Protein AF-A0A2G5SSN4-F1 (afdb_monomer_lite)

Sequence (115 aa):
MLLFSGFQFFRISVSSQQASKMFVMRKEQQLAEYLLNMPLCIFCNSFHKSEDCPTVVDTVKRIEILLKKELCLVCMSHNRILSCPRESVICNMCNKMNHHVAICYLKDVKVQEEK

Secondary structure (DSSP, 8-state):
---------------TTSSTTSSTHHHHHHHHHHHHT-PPPTTT-SSS-GGG-SS---HHHHHHHHHHTT--TTTSS---SSS-TTTTPPPTTTS-SSS-GGG-THHHHHTT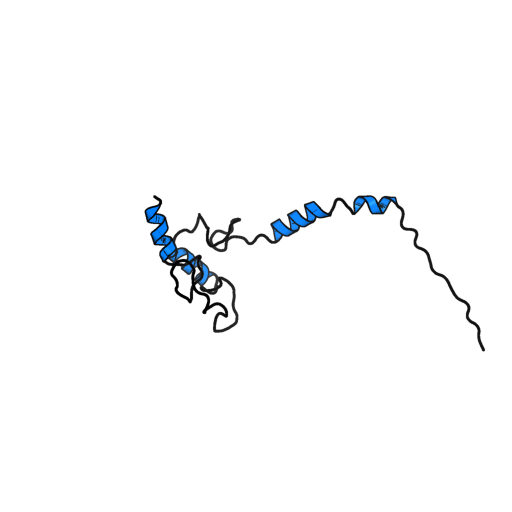T--

Structure (mmCIF, N/CA/C/O backbone):
data_AF-A0A2G5SSN4-F1
#
_entry.id   AF-A0A2G5SSN4-F1
#
loop_
_atom_site.group_PDB
_atom_site.id
_atom_site.type_symbol
_atom_site.label_atom_id
_atom_site.label_alt_id
_atom_site.label_comp_id
_atom_site.label_asym_id
_atom_site.label_entity_id
_atom_site.label_seq_id
_atom_site.pdbx_PDB_ins_code
_atom_site.Cartn_x
_atom_site.Cartn_y
_atom_site.Cartn_z
_atom_site.occupancy
_atom_site.B_iso_or_equiv
_atom_site.auth_seq_id
_atom_site.auth_comp_id
_atom_site.auth_asym_id
_atom_site.auth_atom_id
_atom_site.pdbx_PDB_model_num
ATOM 1 N N . MET A 1 1 ? 57.975 3.588 -53.094 1.00 35.12 1 MET A N 1
ATOM 2 C CA . MET A 1 1 ? 56.833 4.513 -52.931 1.00 35.12 1 MET A CA 1
ATOM 3 C C . MET A 1 1 ? 55.690 3.996 -53.788 1.00 35.12 1 MET A C 1
ATOM 5 O O . MET A 1 1 ? 55.772 4.105 -55.002 1.00 35.12 1 MET A O 1
ATOM 9 N N . LEU A 1 2 ? 54.697 3.345 -53.181 1.00 35.09 2 LEU A N 1
ATOM 10 C CA . LEU A 1 2 ? 53.501 2.860 -53.875 1.00 35.09 2 LEU A CA 1
ATOM 11 C C . LEU A 1 2 ? 52.359 3.836 -53.581 1.00 35.09 2 LEU A C 1
ATOM 13 O O . LEU A 1 2 ? 51.994 4.023 -52.423 1.00 35.09 2 LEU A O 1
ATOM 17 N N . LEU A 1 3 ? 51.851 4.491 -54.623 1.00 37.47 3 LEU A N 1
ATOM 18 C CA . LEU A 1 3 ? 50.670 5.348 -54.565 1.00 37.47 3 LEU A CA 1
ATOM 19 C C . LEU A 1 3 ? 49.431 4.458 -54.729 1.00 37.47 3 LEU A C 1
ATOM 21 O O . LEU A 1 3 ? 49.216 3.911 -55.806 1.00 37.47 3 LEU A O 1
ATOM 25 N N . PHE A 1 4 ? 48.623 4.317 -53.676 1.00 38.81 4 PHE A N 1
ATOM 26 C CA . PHE A 1 4 ? 47.282 3.736 -53.768 1.00 38.81 4 PHE A CA 1
ATOM 27 C C . PHE A 1 4 ? 46.251 4.865 -53.755 1.00 38.81 4 PHE A C 1
ATOM 29 O O . PHE A 1 4 ? 45.982 5.476 -52.722 1.00 38.81 4 PHE A O 1
ATOM 36 N N . SER A 1 5 ? 45.684 5.149 -54.922 1.00 46.50 5 SER A N 1
ATOM 37 C CA . SER A 1 5 ? 44.458 5.921 -55.086 1.00 46.50 5 SER A CA 1
ATOM 38 C C . SER A 1 5 ? 43.258 4.976 -54.974 1.00 46.50 5 SER A C 1
ATOM 40 O O . SER A 1 5 ? 43.153 3.999 -55.709 1.00 46.50 5 SER A O 1
ATOM 42 N N . GLY A 1 6 ? 42.340 5.262 -54.051 1.00 40.94 6 GLY A N 1
ATOM 43 C CA . GLY A 1 6 ? 41.136 4.454 -53.853 1.00 40.94 6 GLY A CA 1
ATOM 44 C C . GLY A 1 6 ? 40.074 5.192 -53.047 1.00 40.94 6 GLY A C 1
ATOM 45 O O . GLY A 1 6 ? 39.893 4.926 -51.865 1.00 40.94 6 GLY A O 1
ATOM 46 N N . PHE A 1 7 ? 39.382 6.136 -53.685 1.00 48.41 7 PHE A N 1
ATOM 47 C CA . PHE A 1 7 ? 38.149 6.737 -53.177 1.00 48.41 7 PHE A CA 1
ATOM 48 C C . PHE A 1 7 ? 36.970 6.042 -53.862 1.00 48.41 7 PHE A C 1
ATOM 50 O O . PHE A 1 7 ? 36.781 6.206 -55.064 1.00 48.41 7 PHE A O 1
ATOM 57 N N . GLN A 1 8 ? 36.152 5.301 -53.113 1.00 44.34 8 GLN A N 1
ATOM 58 C CA . GLN A 1 8 ? 34.850 4.857 -53.610 1.00 44.34 8 GLN A CA 1
ATOM 59 C C . GLN A 1 8 ? 33.810 4.933 -52.492 1.00 44.34 8 GLN A C 1
ATOM 61 O O . GLN A 1 8 ? 33.499 3.961 -51.812 1.00 44.34 8 GLN A O 1
ATOM 66 N N . PHE A 1 9 ? 33.277 6.140 -52.289 1.00 40.72 9 PHE A N 1
ATOM 67 C CA . PHE A 1 9 ? 32.065 6.349 -51.504 1.00 40.72 9 PHE A CA 1
ATOM 68 C C . PHE A 1 9 ? 30.866 5.879 -52.332 1.00 40.72 9 PHE A C 1
ATOM 70 O O . PHE A 1 9 ? 30.409 6.579 -53.236 1.00 40.72 9 PHE A O 1
ATOM 77 N N . PHE A 1 10 ? 30.340 4.695 -52.022 1.00 39.03 10 PHE A N 1
ATOM 78 C CA . PHE A 1 10 ? 29.020 4.283 -52.491 1.00 39.03 10 PHE A CA 1
ATOM 79 C C . PHE A 1 10 ? 27.969 5.181 -51.823 1.00 39.03 10 PHE A C 1
ATOM 81 O O . PHE A 1 10 ? 27.661 5.039 -50.640 1.00 39.03 10 PHE A O 1
ATOM 88 N N . ARG A 1 11 ? 27.429 6.148 -52.571 1.00 44.25 11 ARG A N 1
ATOM 89 C CA . ARG A 1 11 ? 26.236 6.894 -52.157 1.00 44.25 11 ARG A CA 1
ATOM 90 C C . ARG A 1 11 ? 25.024 5.985 -52.320 1.00 44.25 11 ARG A C 1
ATOM 92 O O . ARG A 1 11 ? 24.543 5.788 -53.430 1.00 44.25 11 ARG A O 1
ATOM 99 N N . ILE A 1 12 ? 24.537 5.438 -51.211 1.00 53.00 12 ILE A N 1
ATOM 100 C CA . ILE A 1 12 ? 23.237 4.769 -51.164 1.00 53.00 12 ILE A CA 1
ATOM 101 C C . ILE A 1 12 ? 22.168 5.865 -51.226 1.00 53.00 12 ILE A C 1
ATOM 103 O O . ILE A 1 12 ? 21.932 6.586 -50.258 1.00 53.00 12 ILE A O 1
ATOM 107 N N . SER A 1 13 ? 21.550 6.029 -52.390 1.00 52.53 13 SER A N 1
ATOM 108 C CA . SER A 1 13 ? 20.376 6.874 -52.589 1.00 52.53 13 SER A CA 1
ATOM 109 C C . SER A 1 13 ? 19.145 6.163 -52.026 1.00 52.53 13 SER A C 1
ATOM 111 O O . SER A 1 13 ? 18.532 5.322 -52.680 1.00 52.53 13 SER A O 1
ATOM 113 N N . VAL A 1 14 ? 18.781 6.494 -50.786 1.00 51.31 14 VAL A N 1
ATOM 114 C CA . VAL A 1 14 ? 17.512 6.059 -50.188 1.00 51.31 14 VAL A CA 1
ATOM 115 C C . VAL A 1 14 ? 16.367 6.810 -50.876 1.00 51.31 14 VAL A C 1
ATOM 117 O O . VAL A 1 14 ? 16.339 8.039 -50.901 1.00 51.31 14 VAL A O 1
ATOM 120 N N . SER A 1 15 ? 15.441 6.054 -51.471 1.00 54.69 15 SER A N 1
ATOM 121 C CA . SER A 1 15 ? 14.262 6.562 -52.179 1.00 54.69 15 SER A CA 1
ATOM 122 C C . SER A 1 15 ? 13.341 7.363 -51.249 1.00 54.69 15 SER A C 1
ATOM 124 O O . SER A 1 15 ? 13.012 6.936 -50.140 1.00 54.69 15 SER A O 1
ATOM 126 N N . SER A 1 16 ? 12.866 8.509 -51.741 1.00 52.59 16 SER A N 1
ATOM 127 C CA . SER A 1 16 ? 11.971 9.457 -51.060 1.00 52.59 16 SER A CA 1
ATOM 128 C C . SER A 1 16 ? 10.620 8.868 -50.630 1.00 52.59 16 SER A C 1
ATOM 130 O O . SER A 1 16 ? 9.926 9.467 -49.811 1.00 52.59 16 SER A O 1
ATOM 132 N N . GLN A 1 17 ? 10.253 7.680 -51.119 1.00 48.94 17 GLN A N 1
ATOM 133 C CA . GLN A 1 17 ? 9.003 7.002 -50.754 1.00 48.94 17 GLN A CA 1
ATOM 134 C C . GLN A 1 17 ? 9.056 6.275 -49.396 1.00 48.94 17 GLN A C 1
ATOM 136 O O . GLN A 1 17 ? 8.007 5.916 -48.865 1.00 48.94 17 GLN A O 1
ATOM 141 N N . GLN A 1 18 ? 10.238 6.074 -48.797 1.00 44.94 18 GLN A N 1
ATOM 142 C CA . GLN A 1 18 ? 10.371 5.432 -47.475 1.00 44.94 18 GLN A CA 1
ATOM 143 C C . GLN A 1 18 ? 10.290 6.410 -46.292 1.00 44.94 18 GLN A C 1
ATOM 145 O O . GLN A 1 18 ? 9.963 5.996 -45.181 1.00 44.94 18 GLN A O 1
ATOM 150 N N . ALA A 1 19 ? 10.509 7.708 -46.512 1.00 41.41 19 ALA A N 1
ATOM 151 C CA . ALA A 1 19 ? 10.518 8.708 -45.441 1.00 41.41 19 ALA A CA 1
ATOM 152 C C . ALA A 1 19 ? 9.113 9.055 -44.905 1.00 41.41 19 ALA A C 1
ATOM 154 O O . ALA A 1 19 ? 8.967 9.472 -43.757 1.00 41.41 19 ALA A O 1
ATOM 155 N N . SER A 1 20 ? 8.062 8.854 -45.702 1.00 43.56 20 SER A N 1
ATOM 156 C CA . SER A 1 20 ? 6.687 9.236 -45.349 1.00 43.56 20 SER A CA 1
ATOM 157 C C . SER A 1 20 ? 5.957 8.215 -44.466 1.00 43.56 20 SER A C 1
ATOM 159 O O . SER A 1 20 ? 5.031 8.589 -43.750 1.00 43.56 20 SER A O 1
ATOM 161 N N . LYS A 1 21 ? 6.399 6.949 -44.425 1.00 43.97 21 LYS A N 1
ATOM 162 C CA . LYS A 1 21 ? 5.838 5.921 -43.522 1.00 43.97 21 LYS A CA 1
ATOM 163 C C . LYS A 1 21 ? 6.395 5.964 -42.093 1.00 43.97 21 LYS A C 1
ATOM 165 O O . LYS A 1 21 ? 5.846 5.311 -41.214 1.00 43.97 21 LYS A O 1
ATOM 170 N N . MET A 1 22 ? 7.448 6.741 -41.834 1.00 45.19 22 MET A N 1
ATOM 171 C CA . MET A 1 22 ? 8.116 6.780 -40.524 1.00 45.19 22 MET A CA 1
ATOM 172 C C . MET A 1 22 ? 7.524 7.793 -39.528 1.00 45.19 22 MET A C 1
ATOM 174 O O . MET A 1 22 ? 7.848 7.738 -38.345 1.00 45.19 22 MET A O 1
ATOM 178 N N . PHE A 1 23 ? 6.641 8.701 -39.960 1.00 46.31 23 PHE A N 1
ATOM 179 C CA . PHE A 1 23 ? 6.138 9.791 -39.107 1.00 46.31 23 PHE A CA 1
ATOM 180 C C . PHE A 1 23 ? 4.820 9.499 -38.369 1.00 46.31 23 PHE A C 1
ATOM 182 O O . PHE A 1 23 ? 4.517 10.176 -37.388 1.00 46.31 23 PHE A O 1
ATOM 189 N N . VAL A 1 24 ? 4.056 8.480 -38.775 1.00 53.94 24 VAL A N 1
ATOM 190 C CA . VAL A 1 24 ? 2.765 8.125 -38.139 1.00 53.94 24 VAL A CA 1
ATOM 191 C C . VAL A 1 24 ? 2.950 7.238 -36.894 1.00 53.94 24 VAL A C 1
ATOM 193 O O . VAL A 1 24 ? 2.052 7.113 -36.071 1.00 53.94 24 VAL A O 1
ATOM 196 N N . MET A 1 25 ? 4.156 6.718 -36.664 1.00 57.16 25 MET A N 1
ATOM 197 C CA . MET A 1 25 ? 4.426 5.741 -35.604 1.00 57.16 25 MET A CA 1
ATOM 198 C C . MET A 1 25 ? 4.598 6.330 -34.197 1.00 57.16 25 MET A C 1
ATOM 200 O O . MET A 1 25 ? 4.831 5.576 -33.267 1.00 57.16 25 MET A O 1
ATOM 204 N N . ARG A 1 26 ? 4.490 7.648 -33.972 1.00 70.44 26 ARG A N 1
ATOM 205 C CA . ARG A 1 26 ? 4.854 8.215 -32.658 1.00 70.44 26 ARG A CA 1
ATOM 206 C C . ARG A 1 26 ? 3.741 8.108 -31.602 1.00 70.44 26 ARG A C 1
ATOM 208 O O . ARG A 1 26 ? 4.038 7.766 -30.467 1.00 70.44 26 ARG A O 1
ATOM 215 N N . LYS A 1 27 ? 2.469 8.354 -31.954 1.00 80.94 27 LYS A N 1
ATOM 216 C CA . LYS A 1 27 ? 1.359 8.372 -30.971 1.00 80.94 27 LYS A CA 1
ATOM 217 C C . LYS A 1 27 ? 0.862 6.981 -30.578 1.00 80.94 27 LYS A C 1
ATOM 219 O O . LYS A 1 27 ? 0.616 6.746 -29.402 1.00 80.94 27 LYS A O 1
ATOM 224 N N . GLU A 1 28 ? 0.730 6.067 -31.536 1.00 85.19 28 GLU A N 1
ATOM 225 C CA . GLU A 1 28 ? 0.286 4.695 -31.253 1.00 85.19 28 GLU A CA 1
ATOM 226 C C . GLU A 1 28 ? 1.336 3.923 -30.447 1.00 85.19 28 GLU A C 1
ATOM 228 O O . GLU A 1 28 ? 0.983 3.245 -29.488 1.00 85.19 28 GLU A O 1
ATOM 233 N N . GLN A 1 29 ? 2.628 4.096 -30.761 1.00 86.12 29 GLN A N 1
ATOM 234 C CA . GLN A 1 29 ? 3.717 3.519 -29.965 1.00 86.12 29 GLN A CA 1
ATOM 235 C C . GLN A 1 29 ? 3.764 4.109 -28.552 1.00 86.12 29 GLN A C 1
ATOM 237 O O . GLN A 1 29 ? 3.885 3.350 -27.598 1.00 86.12 29 GLN A O 1
ATOM 242 N N . GLN A 1 30 ? 3.596 5.429 -28.397 1.00 86.38 30 GLN A N 1
ATOM 243 C CA . GLN A 1 30 ? 3.517 6.072 -27.078 1.00 86.38 30 GLN A CA 1
ATOM 244 C C . GLN A 1 30 ? 2.323 5.575 -26.254 1.00 86.38 30 GLN A C 1
ATOM 246 O O . GLN A 1 30 ? 2.460 5.336 -25.057 1.00 86.38 30 GLN A O 1
ATOM 251 N N . LEU A 1 31 ? 1.153 5.402 -26.880 1.00 86.44 31 LEU A N 1
ATOM 252 C CA . LEU A 1 31 ? -0.020 4.850 -26.206 1.00 86.44 31 LEU A CA 1
ATOM 253 C C . LEU A 1 31 ? 0.206 3.386 -25.815 1.00 86.44 31 LEU A C 1
ATOM 255 O O . LEU A 1 31 ? -0.103 3.008 -24.689 1.00 86.44 31 LEU A O 1
ATOM 259 N N . ALA A 1 32 ? 0.771 2.574 -26.710 1.00 87.88 32 ALA A N 1
ATOM 260 C CA . ALA A 1 32 ? 1.094 1.182 -26.420 1.00 87.88 32 ALA A CA 1
ATOM 261 C C . ALA A 1 32 ? 2.111 1.067 -25.274 1.00 87.88 32 ALA A C 1
ATOM 263 O O . ALA A 1 32 ? 1.897 0.291 -24.349 1.00 87.88 32 ALA A O 1
ATOM 264 N N . GLU A 1 33 ? 3.169 1.878 -25.285 1.00 88.00 33 GLU A N 1
ATOM 265 C CA . GLU A 1 33 ? 4.166 1.938 -24.212 1.00 88.00 33 GLU A CA 1
ATOM 266 C C . GLU A 1 33 ? 3.536 2.362 -22.879 1.00 88.00 33 GLU A C 1
ATOM 268 O O . GLU A 1 33 ? 3.798 1.746 -21.848 1.00 88.00 33 GLU A O 1
ATOM 273 N N . TYR A 1 34 ? 2.653 3.363 -22.890 1.00 85.50 34 TYR A N 1
ATOM 274 C CA . TYR A 1 34 ? 1.918 3.786 -21.699 1.00 85.50 34 TYR A CA 1
ATOM 275 C C . TYR A 1 34 ? 1.017 2.672 -21.144 1.00 85.50 34 TYR A C 1
ATOM 277 O O . TYR A 1 34 ? 1.028 2.420 -19.940 1.00 85.50 34 TYR A O 1
ATOM 285 N N . LEU A 1 35 ? 0.262 1.985 -22.007 1.00 84.50 35 LEU A N 1
ATOM 286 C CA . LEU A 1 35 ? -0.643 0.904 -21.603 1.00 84.50 35 LEU A CA 1
ATOM 287 C C . LEU A 1 35 ? 0.113 -0.327 -21.086 1.00 84.50 35 LEU A C 1
ATOM 289 O O . LEU A 1 35 ? -0.327 -0.940 -20.117 1.00 84.50 35 LEU A O 1
ATOM 293 N N . LEU A 1 36 ? 1.255 -0.668 -21.691 1.00 83.75 36 LEU A N 1
ATOM 294 C CA . LEU A 1 36 ? 2.101 -1.787 -21.262 1.00 83.75 36 LEU A CA 1
ATOM 295 C C . LEU A 1 36 ? 2.835 -1.504 -19.945 1.00 83.75 36 LEU A C 1
ATOM 297 O O . LEU A 1 36 ? 3.109 -2.434 -19.192 1.00 83.75 36 LEU A O 1
ATOM 301 N N . ASN A 1 37 ? 3.123 -0.234 -19.652 1.00 83.12 37 ASN A N 1
ATOM 302 C CA . ASN A 1 37 ? 3.805 0.183 -18.427 1.00 83.12 37 ASN A CA 1
ATOM 303 C C . ASN A 1 37 ? 2.851 0.660 -17.324 1.00 83.12 37 ASN A C 1
ATOM 305 O O . ASN A 1 37 ? 3.317 1.098 -16.271 1.00 83.12 37 ASN A O 1
ATOM 309 N N . MET A 1 38 ? 1.530 0.599 -17.530 1.00 79.94 38 MET A N 1
ATOM 310 C CA . MET A 1 38 ? 0.579 0.969 -16.487 1.00 79.94 38 MET A CA 1
ATOM 311 C C . MET A 1 38 ? 0.575 -0.119 -15.401 1.00 79.94 38 MET A C 1
ATOM 313 O O . MET A 1 38 ? 0.162 -1.249 -15.672 1.00 79.94 38 MET A O 1
ATOM 317 N N . PRO A 1 39 ? 1.020 0.177 -14.166 1.00 81.69 39 PRO A N 1
ATOM 318 C CA . PRO A 1 39 ? 1.095 -0.840 -13.132 1.00 81.69 39 PRO A CA 1
ATOM 319 C C . PRO A 1 39 ? -0.314 -1.274 -12.724 1.00 81.69 39 PRO A C 1
ATOM 321 O O . PRO A 1 39 ? -1.164 -0.449 -12.386 1.00 81.69 39 PRO A O 1
ATOM 324 N N . LEU A 1 40 ? -0.546 -2.586 -12.724 1.00 92.12 40 LEU A N 1
ATOM 325 C CA . LEU A 1 40 ? -1.766 -3.164 -12.174 1.00 92.12 40 LEU A CA 1
ATOM 326 C C . LEU A 1 40 ? -1.792 -2.984 -10.655 1.00 92.12 40 LEU A C 1
ATOM 328 O O . LEU A 1 40 ? -0.769 -3.097 -9.973 1.00 92.12 40 LEU A O 1
ATOM 332 N N . CYS A 1 41 ? -2.984 -2.743 -10.114 1.00 95.50 41 CYS A N 1
ATOM 333 C CA . CYS A 1 41 ? -3.184 -2.673 -8.677 1.00 95.50 41 CYS A CA 1
ATOM 334 C C . CYS A 1 41 ? -2.741 -3.977 -8.012 1.00 95.50 41 CYS A C 1
ATOM 336 O O . CYS A 1 41 ? -3.186 -5.070 -8.366 1.00 95.50 41 CYS A O 1
ATOM 338 N N . ILE A 1 42 ? -1.920 -3.863 -6.973 1.00 96.00 42 ILE A N 1
ATOM 339 C CA . ILE A 1 42 ? -1.339 -5.028 -6.304 1.00 96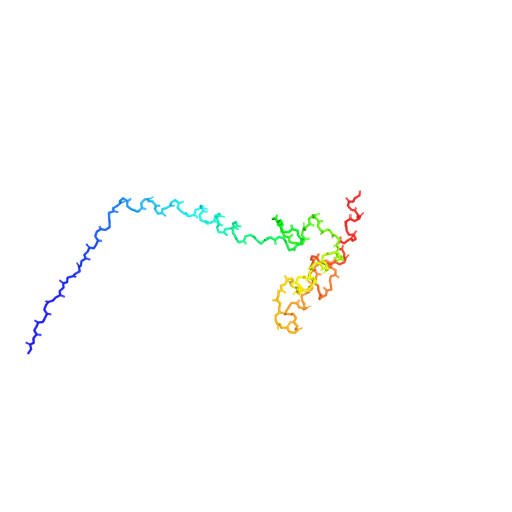.00 42 ILE A CA 1
ATOM 340 C C . ILE A 1 42 ? -2.376 -5.875 -5.559 1.00 96.00 42 ILE A C 1
ATOM 342 O O . ILE A 1 42 ? -2.123 -7.047 -5.277 1.00 96.00 42 ILE A O 1
ATOM 346 N N . PHE A 1 43 ? -3.523 -5.282 -5.223 1.00 97.00 43 PHE A N 1
ATOM 347 C CA . PHE A 1 43 ? -4.559 -5.913 -4.412 1.00 97.00 43 PHE A CA 1
ATOM 348 C C . PHE A 1 43 ? -5.606 -6.644 -5.254 1.00 97.00 43 PHE A C 1
ATOM 350 O O . PHE A 1 43 ? -6.025 -7.731 -4.875 1.00 97.00 43 PHE A O 1
ATOM 357 N N . CYS A 1 44 ? -6.018 -6.074 -6.390 1.00 96.56 44 CYS A N 1
ATOM 358 C CA . CYS A 1 44 ? -7.126 -6.598 -7.204 1.00 96.56 44 CYS A CA 1
ATOM 359 C C . CYS A 1 44 ? -6.785 -6.775 -8.692 1.00 96.56 44 CYS A C 1
ATOM 361 O O . CYS A 1 44 ? -7.655 -7.139 -9.478 1.00 96.56 44 CYS A O 1
ATOM 363 N N . ASN A 1 45 ? -5.539 -6.502 -9.090 1.00 94.94 45 ASN A N 1
ATOM 364 C CA . ASN A 1 45 ? -5.034 -6.698 -10.447 1.00 94.94 45 ASN A CA 1
ATOM 365 C C . ASN A 1 45 ? -5.788 -5.914 -11.544 1.00 94.94 45 ASN A C 1
ATOM 367 O O . ASN A 1 45 ? -5.799 -6.321 -12.701 1.00 94.94 45 ASN A O 1
ATOM 371 N N . SER A 1 46 ? -6.422 -4.796 -11.175 1.00 93.94 46 SER A N 1
ATOM 372 C CA . SER A 1 46 ? -7.132 -3.883 -12.084 1.00 93.94 46 SER A CA 1
ATOM 373 C C . SER A 1 46 ? -6.359 -2.573 -12.295 1.00 93.94 46 SER A C 1
ATOM 375 O O . SER A 1 46 ? -5.420 -2.271 -11.557 1.00 93.94 46 SER A O 1
ATOM 377 N N . PHE A 1 47 ? -6.768 -1.772 -13.281 1.00 92.44 47 PHE A N 1
ATOM 378 C CA . PHE A 1 47 ? -6.125 -0.499 -13.628 1.00 92.44 47 PHE A CA 1
ATOM 379 C C . PHE A 1 47 ? -6.518 0.641 -12.676 1.00 92.44 47 PHE A C 1
ATOM 381 O O . PHE A 1 47 ? -7.512 1.330 -12.890 1.00 92.44 47 PHE A O 1
ATOM 388 N N . HIS A 1 48 ? -5.742 0.822 -11.608 1.00 91.75 48 HIS A N 1
ATOM 389 C CA . HIS A 1 48 ? -5.762 1.993 -10.724 1.00 91.75 48 HIS A CA 1
ATOM 390 C C . HIS A 1 48 ? -4.554 1.964 -9.783 1.00 91.75 48 HIS A C 1
ATOM 392 O O . HIS A 1 48 ? -3.882 0.941 -9.629 1.00 91.75 48 HIS A O 1
ATOM 398 N N . LYS A 1 49 ? -4.303 3.080 -9.093 1.00 91.62 49 LYS A N 1
ATOM 399 C CA . LYS A 1 49 ? -3.302 3.127 -8.026 1.00 91.62 49 LYS A CA 1
ATOM 400 C C . LYS A 1 49 ? -3.727 2.249 -6.854 1.00 91.62 49 LYS A C 1
ATOM 402 O O . LYS A 1 49 ? -4.843 2.369 -6.362 1.00 91.62 49 LYS A O 1
ATOM 407 N N . SER A 1 50 ? -2.812 1.432 -6.340 1.00 94.75 50 SER A N 1
ATOM 408 C CA . SER A 1 50 ? -3.092 0.512 -5.228 1.00 94.75 50 SER A CA 1
ATOM 409 C C . SER A 1 50 ? -3.652 1.201 -3.974 1.00 94.75 50 SER A C 1
ATOM 411 O O . SER A 1 50 ? -4.459 0.608 -3.261 1.00 94.75 50 SER A O 1
ATOM 413 N N . GLU A 1 51 ? -3.257 2.448 -3.699 1.00 93.69 51 GLU A N 1
ATOM 414 C CA . GLU A 1 51 ? -3.787 3.230 -2.574 1.00 93.69 51 GLU A CA 1
ATOM 415 C C . GLU A 1 51 ? -5.307 3.444 -2.662 1.00 93.69 51 GLU A C 1
ATOM 417 O O . GLU A 1 51 ? -5.988 3.353 -1.633 1.00 93.69 51 GLU A O 1
ATOM 422 N N . ASP A 1 52 ? -5.839 3.559 -3.878 1.00 93.00 52 ASP A N 1
ATOM 423 C CA . ASP A 1 52 ? -7.235 3.880 -4.194 1.00 93.00 52 ASP A CA 1
ATOM 424 C C . ASP A 1 52 ? -8.057 2.646 -4.598 1.00 93.00 52 ASP A C 1
ATOM 426 O O . ASP A 1 52 ? -9.097 2.764 -5.239 1.00 93.00 52 ASP A O 1
ATOM 430 N N . CYS A 1 53 ? -7.599 1.437 -4.249 1.00 95.38 53 CYS A N 1
ATOM 431 C CA . CYS A 1 53 ? -8.276 0.201 -4.641 1.00 95.38 53 CYS A CA 1
ATOM 432 C C . CYS A 1 53 ? -9.721 0.120 -4.101 1.00 95.38 53 CYS A C 1
ATOM 434 O O . CYS A 1 53 ? -9.889 0.033 -2.880 1.00 95.38 53 CYS A O 1
ATOM 436 N N . PRO A 1 54 ? -10.752 0.062 -4.975 1.00 94.50 54 PRO A N 1
ATOM 437 C CA . PRO A 1 54 ? -12.153 0.005 -4.554 1.00 94.50 54 PRO A CA 1
ATOM 438 C C . PRO A 1 54 ? -12.599 -1.411 -4.161 1.00 94.50 54 PRO A C 1
ATOM 440 O O . PRO A 1 54 ? -13.598 -1.583 -3.471 1.00 94.50 54 PRO A O 1
ATOM 443 N N . THR A 1 55 ? -11.874 -2.443 -4.601 1.00 96.56 55 THR A N 1
ATOM 444 C CA . THR A 1 55 ? -12.238 -3.850 -4.375 1.00 96.56 55 THR A CA 1
ATOM 445 C C . THR A 1 55 ? -11.759 -4.361 -3.020 1.00 96.56 55 THR A C 1
ATOM 447 O O . THR A 1 55 ? -12.466 -5.098 -2.338 1.00 96.56 55 THR A O 1
ATOM 450 N N . VAL A 1 56 ? -10.544 -3.981 -2.622 1.00 96.38 56 VAL A N 1
ATOM 451 C CA . VAL A 1 56 ? -9.943 -4.371 -1.343 1.00 96.38 56 VAL A CA 1
ATOM 452 C C . VAL A 1 56 ? -9.830 -3.112 -0.502 1.00 96.38 56 VAL A C 1
ATOM 454 O O . VAL A 1 56 ? -8.832 -2.400 -0.576 1.00 96.38 56 VAL A O 1
ATOM 457 N N . VAL A 1 57 ? -10.889 -2.803 0.240 1.00 93.62 57 VAL A N 1
ATOM 458 C CA . VAL A 1 57 ? -10.974 -1.582 1.058 1.00 93.62 57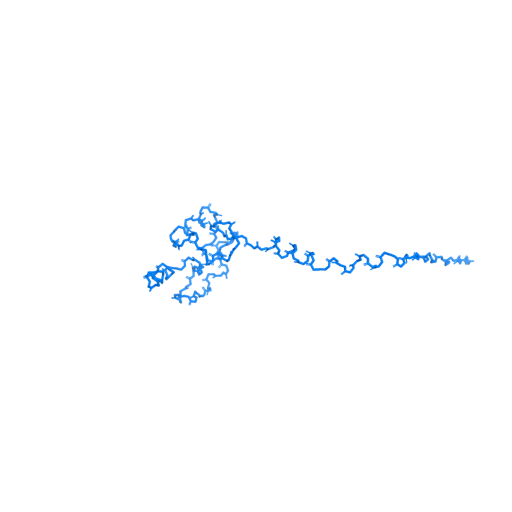 VAL A CA 1
ATOM 459 C C . VAL A 1 57 ? -10.315 -1.782 2.422 1.00 93.62 57 VAL A C 1
ATOM 461 O O . VAL A 1 57 ? -9.555 -0.930 2.858 1.00 93.62 57 VAL A O 1
ATOM 464 N N . ASP A 1 58 ? -10.558 -2.939 3.035 1.00 94.69 58 ASP A N 1
ATOM 465 C CA . ASP A 1 58 ? -10.103 -3.302 4.378 1.00 94.69 58 ASP A CA 1
ATOM 466 C C . ASP A 1 58 ? -8.567 -3.350 4.489 1.00 94.69 58 ASP A C 1
ATOM 468 O O . ASP A 1 58 ? -7.896 -4.079 3.744 1.00 94.69 58 ASP A O 1
ATOM 472 N N . THR A 1 59 ? -8.014 -2.586 5.434 1.00 95.81 59 THR A N 1
ATOM 473 C CA . THR A 1 59 ? -6.564 -2.483 5.643 1.00 95.81 59 THR A CA 1
ATOM 474 C C . THR A 1 59 ? -5.932 -3.805 6.079 1.00 95.81 59 THR A C 1
ATOM 476 O O . THR A 1 59 ? -4.839 -4.135 5.610 1.00 95.81 59 THR A O 1
ATOM 479 N N . VAL A 1 60 ? -6.6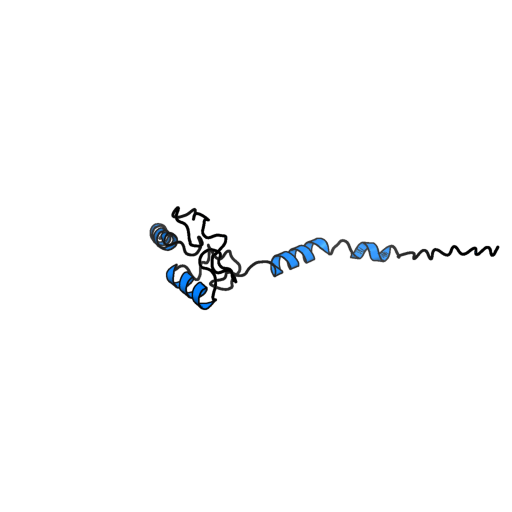04 -4.600 6.913 1.00 95.88 60 VAL A N 1
ATOM 480 C CA . VAL A 1 60 ? -6.104 -5.910 7.360 1.00 95.88 60 VAL A CA 1
ATOM 481 C C . VAL A 1 60 ? -5.964 -6.846 6.162 1.00 95.88 60 VAL A C 1
ATOM 483 O O . VAL A 1 60 ? -4.893 -7.419 5.951 1.00 95.88 60 VAL A O 1
ATOM 486 N N . LYS A 1 61 ? -6.977 -6.910 5.291 1.00 96.88 61 LYS A N 1
ATOM 487 C CA . LYS A 1 61 ? -6.906 -7.700 4.048 1.00 96.88 61 LYS A CA 1
ATOM 488 C C . LYS A 1 61 ? -5.782 -7.235 3.128 1.00 96.88 61 LYS A C 1
ATOM 490 O O . LYS A 1 61 ? -5.111 -8.062 2.510 1.00 96.88 61 LYS A O 1
ATOM 495 N N . ARG A 1 62 ? -5.546 -5.923 3.022 1.00 97.62 62 ARG A N 1
ATOM 496 C CA . ARG A 1 62 ? -4.416 -5.391 2.241 1.00 97.62 62 ARG A CA 1
ATOM 497 C C . ARG A 1 62 ? -3.078 -5.879 2.798 1.00 97.62 62 ARG A C 1
ATOM 499 O O . ARG A 1 62 ? -2.237 -6.319 2.017 1.00 97.62 62 ARG A O 1
ATOM 506 N N . ILE A 1 63 ? -2.894 -5.845 4.119 1.00 97.25 63 ILE A N 1
ATOM 507 C CA . ILE A 1 63 ? -1.680 -6.343 4.785 1.00 97.25 63 ILE A CA 1
ATOM 508 C C . ILE A 1 63 ? -1.494 -7.839 4.515 1.00 97.25 63 ILE A C 1
ATOM 510 O O . ILE A 1 63 ? -0.409 -8.250 4.107 1.00 97.25 63 ILE A O 1
ATOM 514 N N . GLU A 1 64 ? -2.548 -8.645 4.654 1.00 97.94 64 GLU A N 1
ATOM 515 C CA . GLU A 1 64 ? -2.492 -10.081 4.359 1.00 97.94 64 GLU A CA 1
ATOM 516 C C . GLU A 1 64 ? -2.045 -10.370 2.922 1.00 97.94 64 GLU A C 1
ATOM 518 O O . GLU A 1 64 ? -1.234 -11.269 2.698 1.00 97.94 64 GLU A O 1
ATOM 523 N N . ILE A 1 65 ? -2.549 -9.615 1.940 1.00 97.81 65 ILE A N 1
ATOM 524 C CA . ILE A 1 65 ? -2.146 -9.769 0.535 1.00 97.81 65 ILE A CA 1
ATOM 525 C C . ILE A 1 65 ? -0.658 -9.455 0.361 1.00 97.81 65 ILE A C 1
ATOM 527 O O . ILE A 1 65 ? 0.033 -10.190 -0.343 1.00 97.81 65 ILE A O 1
ATOM 531 N N . LEU A 1 66 ? -0.154 -8.389 0.989 1.00 96.88 66 LEU A N 1
ATOM 532 C CA . LEU A 1 66 ? 1.263 -8.028 0.902 1.00 96.88 66 LEU A CA 1
ATOM 533 C C . LEU A 1 66 ? 2.158 -9.100 1.524 1.00 96.88 66 LEU A C 1
ATOM 535 O O . LEU A 1 66 ? 3.148 -9.480 0.905 1.00 96.88 66 LEU A O 1
ATOM 539 N N . LEU A 1 67 ? 1.781 -9.632 2.689 1.00 95.69 67 LEU A N 1
ATOM 540 C CA . LEU A 1 67 ? 2.510 -10.719 3.345 1.00 95.69 67 LEU A CA 1
ATOM 541 C C . LEU A 1 67 ? 2.506 -11.996 2.496 1.00 95.69 67 LEU A C 1
ATOM 543 O O . LEU A 1 67 ? 3.561 -12.584 2.285 1.00 95.69 67 LEU A O 1
ATOM 547 N N . LYS A 1 68 ? 1.353 -12.385 1.934 1.00 96.94 68 LYS A N 1
ATOM 548 C CA . LYS A 1 68 ? 1.239 -13.546 1.027 1.00 96.94 68 LYS A CA 1
ATOM 549 C C . LYS A 1 68 ? 2.078 -13.399 -0.244 1.00 96.94 68 LYS A C 1
ATOM 551 O O . LYS A 1 68 ? 2.497 -14.400 -0.810 1.00 96.94 68 L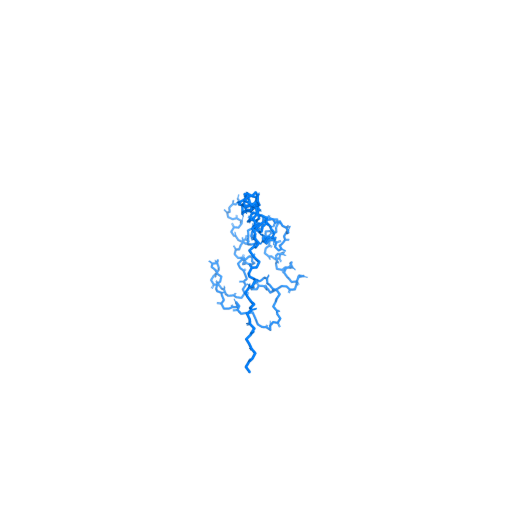YS A O 1
ATOM 556 N N . LYS A 1 69 ? 2.291 -12.167 -0.708 1.00 95.12 69 LYS A N 1
ATOM 557 C CA . LYS A 1 69 ? 3.134 -11.845 -1.871 1.00 95.12 69 LYS A CA 1
ATOM 558 C C . LYS A 1 69 ? 4.601 -11.584 -1.505 1.00 95.12 69 LYS A C 1
ATOM 560 O O . LYS A 1 69 ? 5.380 -11.250 -2.399 1.00 95.12 69 LYS A O 1
ATOM 565 N N . GLU A 1 70 ? 4.956 -11.706 -0.224 1.00 95.00 70 GLU A N 1
ATOM 566 C CA . GLU A 1 70 ? 6.296 -11.447 0.318 1.00 95.00 70 GLU A CA 1
ATOM 567 C C . GLU A 1 70 ? 6.808 -10.031 -0.002 1.00 95.00 70 GLU A C 1
ATOM 569 O O . GLU A 1 70 ? 7.968 -9.805 -0.352 1.00 95.00 70 GLU A O 1
ATOM 574 N N . LEU A 1 71 ? 5.913 -9.047 0.093 1.00 95.06 71 LEU A N 1
ATOM 575 C CA . LEU A 1 71 ? 6.199 -7.649 -0.207 1.00 95.06 71 LEU A CA 1
ATOM 576 C C . LEU A 1 71 ? 6.450 -6.842 1.061 1.00 95.06 71 LEU A C 1
ATOM 578 O O . LEU A 1 71 ? 5.793 -7.020 2.087 1.00 95.06 71 LEU A O 1
ATOM 582 N N . CYS A 1 72 ? 7.352 -5.867 0.961 1.00 95.19 72 CYS A N 1
ATOM 583 C CA . CYS A 1 72 ? 7.610 -4.937 2.050 1.00 95.19 72 CYS A CA 1
ATOM 584 C C . CYS A 1 72 ? 6.361 -4.096 2.370 1.00 95.19 72 CYS A C 1
ATOM 586 O O . CYS A 1 72 ? 5.813 -3.432 1.493 1.00 95.19 72 CYS A O 1
ATOM 588 N N . LEU A 1 73 ? 5.959 -4.037 3.642 1.00 94.94 73 LEU A N 1
ATOM 589 C CA . LEU A 1 73 ? 4.800 -3.247 4.085 1.00 94.94 73 LEU A CA 1
ATOM 590 C C . LEU A 1 73 ? 5.020 -1.724 3.998 1.00 94.94 73 LEU A C 1
ATOM 592 O O . LEU A 1 73 ? 4.061 -0.957 4.037 1.00 94.94 73 LEU A O 1
ATOM 596 N N . VAL A 1 74 ? 6.269 -1.274 3.856 1.00 95.38 74 VAL A N 1
ATOM 597 C CA . VAL A 1 74 ? 6.623 0.152 3.778 1.00 95.38 74 VAL A CA 1
ATOM 598 C C . VAL A 1 74 ? 6.617 0.666 2.338 1.00 95.38 74 VAL A C 1
ATOM 600 O O . VAL A 1 74 ? 6.089 1.741 2.068 1.00 95.38 74 VAL A O 1
ATOM 603 N N . CYS A 1 75 ? 7.191 -0.089 1.396 1.00 94.19 75 CYS A N 1
ATOM 604 C CA . CYS A 1 75 ? 7.333 0.353 0.004 1.00 94.19 75 CYS A CA 1
ATOM 605 C C . CYS A 1 75 ? 6.565 -0.496 -1.019 1.00 94.19 75 CYS A C 1
ATOM 607 O O . CYS A 1 75 ? 6.584 -0.161 -2.198 1.00 94.19 75 CYS A O 1
ATOM 609 N N . MET A 1 76 ? 5.903 -1.576 -0.587 1.00 93.94 76 MET A N 1
ATOM 610 C CA . MET A 1 76 ? 5.129 -2.498 -1.432 1.00 93.94 76 MET A CA 1
ATOM 611 C C . MET A 1 76 ? 5.939 -3.114 -2.584 1.00 93.94 76 MET A C 1
ATOM 613 O O . MET A 1 76 ? 5.404 -3.395 -3.654 1.00 93.94 76 MET A O 1
ATOM 617 N N . SER A 1 77 ? 7.238 -3.331 -2.366 1.00 92.19 77 SER A N 1
ATOM 618 C CA . SER A 1 77 ? 8.157 -3.937 -3.337 1.00 92.19 77 SER A CA 1
ATOM 619 C C . SER A 1 77 ? 8.940 -5.084 -2.704 1.00 92.19 77 SER A C 1
ATOM 621 O O . SER A 1 77 ? 9.091 -5.141 -1.478 1.00 92.19 77 SER A O 1
ATOM 623 N N . HIS A 1 78 ? 9.453 -5.988 -3.540 1.00 89.75 78 HIS A N 1
ATOM 624 C CA . HIS A 1 78 ? 10.405 -7.014 -3.121 1.00 89.75 78 HIS A CA 1
ATOM 625 C C . HIS A 1 78 ? 11.754 -6.364 -2.819 1.00 89.75 78 HIS A C 1
ATOM 627 O O . HIS A 1 78 ? 12.468 -5.941 -3.726 1.00 89.75 78 HIS A O 1
ATOM 633 N N . ASN A 1 79 ? 12.111 -6.302 -1.540 1.00 81.25 79 ASN A N 1
ATOM 634 C CA . ASN A 1 79 ? 13.422 -5.833 -1.107 1.00 81.25 79 ASN A CA 1
ATOM 635 C C . ASN A 1 79 ? 14.249 -7.033 -0.649 1.00 81.25 79 ASN A C 1
ATOM 637 O O . ASN A 1 79 ? 13.787 -7.831 0.159 1.00 81.25 79 ASN A O 1
ATOM 641 N N . ARG A 1 80 ? 15.488 -7.146 -1.142 1.00 75.31 80 ARG A N 1
ATOM 642 C CA . ARG A 1 80 ? 16.457 -8.170 -0.699 1.00 75.31 80 ARG A CA 1
ATOM 643 C C . ARG A 1 80 ? 17.284 -7.735 0.517 1.00 75.31 80 ARG A C 1
ATOM 645 O O . ARG A 1 80 ? 18.162 -8.465 0.959 1.00 75.31 80 ARG A O 1
ATOM 652 N N . ILE A 1 81 ? 17.048 -6.519 1.004 1.00 78.88 81 ILE A N 1
ATOM 653 C CA . ILE A 1 81 ? 17.798 -5.884 2.087 1.00 78.88 81 ILE A CA 1
ATOM 654 C C . ILE A 1 81 ? 17.000 -6.058 3.385 1.00 78.88 81 ILE A C 1
ATOM 656 O O . ILE A 1 81 ? 15.777 -5.946 3.366 1.00 78.88 81 ILE A O 1
ATOM 660 N N . LEU A 1 82 ? 17.699 -6.314 4.497 1.00 79.81 82 LEU A N 1
ATOM 661 C CA . LEU A 1 82 ? 17.116 -6.522 5.833 1.00 79.81 82 LEU A CA 1
ATOM 662 C C . LEU A 1 82 ? 16.236 -5.351 6.310 1.00 79.81 82 LEU A C 1
ATOM 664 O O . LEU A 1 82 ? 15.251 -5.574 7.005 1.00 79.81 82 LEU A O 1
ATOM 668 N N . SER A 1 83 ? 16.582 -4.119 5.927 1.00 86.31 83 SER A N 1
ATOM 669 C CA . SER A 1 83 ? 15.830 -2.899 6.240 1.00 86.31 83 SER A CA 1
ATOM 670 C C . SER A 1 83 ? 15.353 -2.218 4.955 1.00 86.31 83 SER A C 1
ATOM 672 O O . SER A 1 83 ? 16.012 -2.265 3.909 1.00 86.31 83 SER A O 1
ATOM 674 N N . CYS A 1 84 ? 14.167 -1.606 5.026 1.00 91.56 84 CYS A N 1
ATOM 675 C CA . CYS A 1 84 ? 13.592 -0.874 3.909 1.00 91.56 84 CYS A CA 1
ATOM 676 C C . CYS A 1 84 ? 14.189 0.539 3.852 1.00 91.56 84 CYS A C 1
ATOM 678 O O . CYS A 1 84 ? 14.028 1.292 4.808 1.00 91.56 84 CYS A O 1
ATOM 680 N N . PRO A 1 85 ? 14.734 0.995 2.709 1.00 90.38 85 PRO A N 1
ATOM 681 C CA . PRO A 1 85 ? 15.281 2.351 2.588 1.00 90.38 85 PRO A CA 1
ATOM 682 C C . PRO A 1 85 ? 14.225 3.462 2.736 1.00 90.38 85 PRO A C 1
ATOM 684 O O . PRO A 1 85 ? 14.570 4.637 2.788 1.00 90.38 85 PRO A O 1
ATOM 687 N N . ARG A 1 86 ? 12.933 3.108 2.767 1.00 91.00 86 ARG A N 1
ATOM 688 C CA . ARG A 1 86 ? 11.811 4.038 2.959 1.00 91.00 86 ARG A CA 1
ATOM 689 C C . ARG A 1 86 ? 11.216 3.996 4.368 1.00 91.00 86 ARG A C 1
ATOM 691 O O . ARG A 1 86 ? 10.166 4.589 4.581 1.00 91.00 86 ARG A O 1
ATOM 698 N N . GLU A 1 87 ? 11.844 3.313 5.323 1.00 90.69 87 GLU A N 1
ATOM 699 C CA . GLU A 1 87 ? 11.334 3.206 6.699 1.00 90.69 87 GLU A CA 1
ATOM 700 C C . GLU A 1 87 ? 11.185 4.566 7.399 1.00 90.6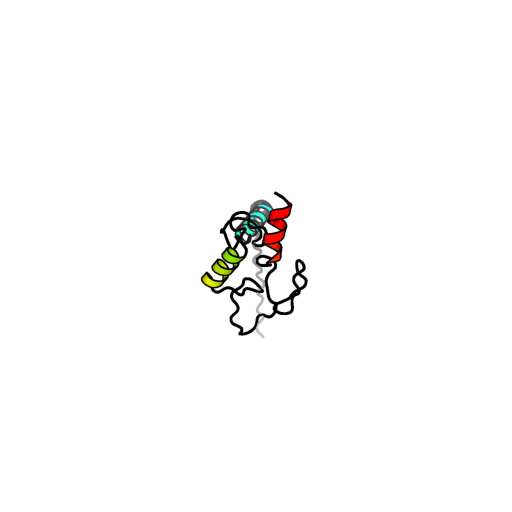9 87 GLU A C 1
ATOM 702 O O . GLU A 1 87 ? 10.237 4.761 8.153 1.00 90.69 87 GLU A O 1
ATOM 707 N N . SER A 1 88 ? 12.036 5.541 7.059 1.00 93.56 88 SER A N 1
ATOM 708 C CA . SER A 1 88 ? 11.983 6.914 7.576 1.00 93.56 88 SER A CA 1
ATOM 709 C C . SER A 1 88 ? 10.940 7.813 6.900 1.00 93.56 88 SER A C 1
ATOM 711 O O . SER A 1 88 ? 10.759 8.961 7.310 1.00 93.56 88 SER A O 1
ATOM 713 N N . VAL A 1 89 ? 10.243 7.329 5.864 1.00 94.38 89 VAL A N 1
ATOM 714 C CA . VAL A 1 89 ? 9.203 8.111 5.187 1.00 94.38 89 VAL A CA 1
ATOM 715 C C . VAL A 1 89 ? 7.988 8.232 6.103 1.00 94.38 89 VAL A C 1
ATOM 717 O O . VAL A 1 89 ? 7.413 7.239 6.551 1.00 94.38 89 VAL A O 1
ATOM 720 N N . ILE A 1 90 ? 7.587 9.475 6.368 1.00 96.38 90 ILE A N 1
ATOM 721 C CA . ILE A 1 90 ? 6.429 9.794 7.202 1.00 96.38 90 ILE A CA 1
ATOM 722 C C . ILE A 1 90 ? 5.156 9.659 6.364 1.00 96.38 90 ILE A C 1
ATOM 724 O O . ILE A 1 90 ? 5.057 10.188 5.258 1.00 96.38 90 ILE A O 1
ATOM 728 N N . CYS A 1 91 ? 4.161 8.956 6.898 1.00 95.75 91 CYS A N 1
ATOM 729 C CA . CYS A 1 91 ? 2.851 8.849 6.276 1.00 95.75 91 CYS A CA 1
ATOM 730 C C . CYS A 1 91 ? 2.067 10.157 6.417 1.00 95.75 91 CYS A C 1
ATOM 732 O O . CYS A 1 91 ? 1.750 10.575 7.529 1.00 95.75 91 CYS A O 1
ATOM 734 N N . ASN A 1 92 ? 1.648 10.732 5.290 1.00 94.25 92 ASN A N 1
ATOM 735 C CA . ASN A 1 92 ? 0.870 11.976 5.250 1.00 94.25 92 ASN A CA 1
ATOM 736 C C . ASN A 1 92 ? -0.561 11.845 5.814 1.00 94.25 92 ASN A C 1
ATOM 738 O O . ASN A 1 92 ? -1.249 12.850 5.956 1.00 94.25 92 ASN A O 1
ATOM 742 N N . MET A 1 93 ? -1.043 10.627 6.102 1.00 92.50 93 MET A N 1
ATOM 743 C CA . MET A 1 93 ? -2.371 10.420 6.696 1.00 92.50 93 MET A CA 1
ATOM 744 C C . MET A 1 93 ? -2.350 10.437 8.224 1.00 92.50 93 MET A C 1
ATOM 746 O O . MET A 1 93 ? -3.249 11.009 8.830 1.00 92.50 93 MET A O 1
ATOM 750 N N . CYS A 1 94 ? -1.365 9.782 8.849 1.00 95.50 94 CYS A N 1
ATOM 751 C CA . CYS A 1 94 ? -1.318 9.596 10.305 1.00 95.50 94 CYS A CA 1
ATOM 752 C C . CYS A 1 94 ? -0.066 10.177 10.974 1.00 95.50 94 CYS A C 1
ATOM 754 O O . CYS A 1 94 ? 0.072 10.063 12.190 1.00 95.50 94 CYS A O 1
ATOM 756 N N . ASN A 1 95 ? 0.848 10.767 10.199 1.00 95.75 95 ASN A N 1
ATOM 757 C CA . ASN A 1 95 ? 2.123 11.328 10.653 1.00 95.75 95 ASN A CA 1
ATOM 758 C C . ASN A 1 95 ? 3.034 10.320 11.385 1.00 95.75 95 ASN A C 1
ATOM 760 O O . ASN A 1 95 ? 3.854 10.705 12.215 1.00 95.75 95 ASN A O 1
ATOM 764 N N . LYS A 1 96 ? 2.910 9.020 11.077 1.00 95.44 96 LYS A N 1
ATOM 765 C CA . LYS A 1 96 ? 3.779 7.941 11.588 1.00 95.44 96 LYS A CA 1
ATOM 766 C C . LYS A 1 96 ? 4.595 7.304 10.459 1.00 95.44 96 LYS A C 1
ATOM 768 O O . LYS A 1 96 ? 4.212 7.386 9.296 1.00 95.44 96 LYS A O 1
ATOM 773 N N . MET A 1 97 ? 5.701 6.654 10.812 1.00 95.00 97 MET A N 1
ATOM 774 C CA . MET A 1 97 ? 6.618 5.962 9.892 1.00 95.00 97 MET A CA 1
ATOM 775 C C . MET A 1 97 ? 6.263 4.468 9.726 1.00 95.00 97 MET A C 1
ATOM 777 O O . MET A 1 97 ? 5.252 4.000 10.261 1.00 95.00 97 MET A O 1
ATOM 781 N N . ASN A 1 98 ? 7.100 3.715 9.003 1.00 93.50 98 ASN A N 1
ATOM 782 C CA . ASN A 1 98 ? 7.078 2.243 8.922 1.00 93.50 98 ASN A CA 1
ATOM 783 C C . ASN A 1 98 ? 5.834 1.598 8.283 1.00 93.50 98 ASN A C 1
ATOM 785 O O . ASN A 1 98 ? 5.534 0.436 8.554 1.00 93.50 98 ASN A O 1
ATOM 789 N N . HIS A 1 99 ? 5.116 2.304 7.409 1.00 95.44 99 HIS A N 1
ATOM 790 C CA . HIS A 1 99 ? 4.039 1.709 6.615 1.00 95.44 99 HIS A CA 1
ATOM 791 C C . HIS A 1 99 ? 3.787 2.498 5.329 1.00 95.44 99 HIS A C 1
ATOM 793 O O . HIS A 1 99 ? 4.025 3.704 5.267 1.00 95.44 99 HIS A O 1
ATOM 799 N N . HIS A 1 100 ? 3.267 1.822 4.307 1.00 95.81 100 HIS A N 1
ATOM 800 C CA . HIS A 1 100 ? 2.778 2.480 3.104 1.00 95.81 100 HIS A CA 1
ATOM 801 C C . HIS A 1 100 ? 1.393 3.108 3.340 1.00 95.81 100 HIS A C 1
ATOM 803 O O . HIS A 1 100 ? 0.554 2.537 4.037 1.00 95.81 100 HIS A O 1
ATOM 809 N N . VAL A 1 101 ? 1.092 4.235 2.685 1.00 95.31 101 VAL A N 1
ATOM 810 C CA . VAL A 1 101 ? -0.208 4.935 2.803 1.00 95.31 101 VAL A CA 1
ATOM 811 C C . VAL A 1 101 ? -1.411 4.042 2.463 1.00 95.31 101 VAL A C 1
ATOM 813 O O . VAL A 1 101 ? -2.484 4.164 3.050 1.00 95.31 101 VAL A O 1
ATOM 816 N N . ALA A 1 102 ? -1.221 3.081 1.555 1.00 95.25 102 ALA A N 1
ATOM 817 C CA . ALA A 1 102 ? -2.247 2.118 1.159 1.00 95.25 102 ALA A CA 1
ATOM 818 C C . ALA A 1 102 ? -2.708 1.193 2.300 1.00 95.25 102 ALA A C 1
ATOM 820 O O . ALA A 1 102 ? -3.795 0.633 2.182 1.00 95.25 102 ALA A O 1
ATOM 821 N N . ILE A 1 103 ? -1.911 1.042 3.362 1.00 96.38 103 ILE A N 1
ATOM 822 C CA . ILE A 1 103 ? -2.208 0.212 4.540 1.00 96.38 103 ILE A CA 1
ATOM 823 C C . ILE A 1 103 ? -2.225 1.033 5.841 1.00 96.38 103 ILE A C 1
ATOM 825 O O . ILE A 1 103 ? -2.001 0.508 6.930 1.00 96.38 103 ILE A O 1
ATOM 829 N N . CYS A 1 104 ? -2.433 2.347 5.743 1.00 95.94 104 CYS A N 1
ATOM 830 C CA . CYS A 1 104 ? -2.569 3.191 6.922 1.00 95.94 104 CYS A CA 1
ATOM 831 C C . CYS A 1 104 ? -3.888 2.883 7.644 1.00 95.94 104 CYS A C 1
ATOM 833 O O . CYS A 1 104 ? -4.947 3.002 7.040 1.00 95.94 104 CYS A O 1
ATOM 835 N N . TYR A 1 105 ? -3.842 2.584 8.945 1.00 91.50 105 TYR A N 1
ATOM 836 C CA . TYR A 1 105 ? -5.031 2.269 9.757 1.00 91.50 105 TYR A CA 1
ATOM 837 C C . TYR A 1 105 ? -6.117 3.363 9.741 1.00 91.50 105 TYR A C 1
ATOM 839 O O . TYR A 1 105 ? -7.293 3.073 9.933 1.00 91.50 105 TYR A O 1
ATOM 847 N N . LEU A 1 106 ? -5.749 4.626 9.485 1.00 92.56 106 LEU A N 1
ATOM 848 C CA . LEU A 1 106 ? -6.720 5.718 9.350 1.00 92.56 106 LEU A CA 1
ATOM 849 C C . LEU A 1 106 ? -7.549 5.644 8.056 1.00 92.56 106 LEU A C 1
ATOM 851 O O . LEU A 1 106 ? -8.530 6.377 7.946 1.00 92.56 106 LEU A O 1
ATOM 855 N N . LYS A 1 107 ? -7.199 4.787 7.082 1.00 87.00 107 LYS A N 1
ATOM 856 C CA . LYS A 1 107 ? -8.052 4.552 5.903 1.00 87.00 107 LYS A CA 1
ATOM 857 C C . LYS A 1 107 ? -9.395 3.951 6.293 1.00 87.00 107 LYS A C 1
ATOM 859 O O . LYS A 1 107 ? -10.408 4.396 5.768 1.00 87.00 107 LYS A O 1
ATOM 864 N N . ASP A 1 108 ? -9.412 3.005 7.225 1.00 84.31 108 ASP A N 1
ATOM 865 C CA . ASP A 1 108 ? -10.649 2.314 7.603 1.00 84.31 108 ASP A CA 1
ATOM 866 C C . ASP A 1 108 ? -11.605 3.238 8.374 1.00 84.31 108 ASP A C 1
ATOM 868 O O . ASP A 1 108 ? -12.820 3.112 8.249 1.00 84.31 108 ASP A O 1
ATOM 872 N N . VAL A 1 109 ? -11.058 4.201 9.126 1.00 78.75 109 VAL A N 1
ATOM 873 C CA . VAL A 1 109 ? -11.838 5.175 9.909 1.00 78.75 109 VAL A CA 1
ATOM 874 C C . VAL A 1 109 ? -12.558 6.169 8.994 1.00 78.75 109 VAL A C 1
ATOM 876 O O . VAL A 1 109 ? -13.749 6.400 9.161 1.00 78.75 109 VAL A O 1
ATOM 879 N N . LYS A 1 110 ? -11.874 6.703 7.972 1.00 62.41 110 LYS A N 1
ATOM 880 C CA . LYS A 1 110 ? -12.473 7.687 7.051 1.00 62.41 110 LYS A CA 1
ATOM 881 C C . LYS A 1 110 ? -13.613 7.118 6.204 1.00 62.41 110 LYS A C 1
ATOM 883 O O . LYS A 1 110 ? -14.562 7.827 5.902 1.00 62.41 110 LYS A O 1
ATOM 888 N N . VAL A 1 111 ? -13.557 5.831 5.856 1.00 58.84 111 VAL A N 1
ATOM 889 C CA . VAL A 1 111 ? -14.612 5.170 5.064 1.00 58.84 111 VAL A CA 1
ATOM 890 C C . VAL A 1 111 ? -15.956 5.121 5.809 1.00 58.84 111 VAL A C 1
ATOM 892 O O . VAL A 1 111 ? -16.998 4.973 5.174 1.00 58.84 111 VAL A O 1
ATOM 895 N N . GLN A 1 112 ? -15.954 5.241 7.139 1.00 57.69 112 GLN A N 1
ATOM 896 C CA . GLN A 1 112 ? -17.174 5.213 7.950 1.00 57.69 112 GLN A CA 1
ATOM 897 C C . GLN A 1 112 ? -17.848 6.586 8.087 1.00 57.69 112 GLN A C 1
ATOM 899 O O . GLN A 1 112 ? -19.022 6.628 8.427 1.00 57.69 112 GLN A O 1
ATOM 904 N N . GLU A 1 113 ? -17.142 7.688 7.812 1.00 57.78 113 GLU A N 1
ATOM 905 C CA . GLU A 1 113 ? -17.673 9.056 7.948 1.00 57.78 113 GLU A CA 1
ATOM 906 C C . GLU A 1 113 ? -18.332 9.579 6.658 1.00 57.78 113 GLU A C 1
ATOM 908 O O . GLU A 1 113 ? -19.111 10.526 6.700 1.00 57.78 113 GLU A O 1
ATOM 913 N N . GLU A 1 114 ? -18.041 8.961 5.510 1.00 53.84 114 GLU A N 1
ATOM 914 C CA . GLU A 1 114 ? -18.577 9.340 4.189 1.00 53.84 114 GLU A CA 1
ATOM 915 C C . GLU A 1 114 ? -19.763 8.462 3.728 1.00 53.84 114 GLU A C 1
ATOM 917 O O . GLU A 1 114 ? -20.217 8.582 2.588 1.00 53.84 114 GLU A O 1
ATOM 922 N N . LYS A 1 115 ? -20.256 7.567 4.592 1.00 45.44 115 LYS A N 1
ATOM 923 C CA . LYS A 1 115 ? -21.436 6.718 4.362 1.00 45.44 115 LYS A CA 1
ATOM 924 C C . LYS A 1 115 ? -22.619 7.172 5.200 1.00 45.44 115 LYS A C 1
ATOM 926 O O . LYS A 1 115 ? -23.744 7.096 4.660 1.00 45.44 115 LYS A O 1
#

Foldseek 3Di:
DDDDDDDDDDPDPDDPVVVVVPPVPPPVVVVVVCVVPQDAQLLPRHRDDVLPDPVCQDLVSVVVSLVVVVAQQQPRHDDPDPDDPQQPPAAPQPRDGRGHSSNPPVSVVVVVVVD

pLDDT: mean 79.7, std 20.48, range [35.09, 97.94]

Radius of gyration: 27.12 Å; chains: 1; bounding box: 78×26×67 Å

Organism: NCBI:txid1611254